Protein AF-A0A0F8Y8K0-F1 (afdb_monomer_lite)

Radius of gyration: 15.28 Å; chains: 1; bounding box: 37×44×38 Å

Organism: NCBI:txid412755

Structure (mmCIF, N/CA/C/O backbone):
data_AF-A0A0F8Y8K0-F1
#
_entry.id   AF-A0A0F8Y8K0-F1
#
loop_
_atom_site.group_PDB
_atom_site.id
_atom_site.type_symbol
_atom_site.label_atom_id
_atom_site.label_alt_id
_atom_site.label_comp_id
_atom_site.label_asym_id
_atom_site.label_entity_id
_atom_site.label_seq_id
_atom_site.pdbx_PDB_ins_code
_atom_site.Cartn_x
_atom_site.Cartn_y
_atom_site.Cartn_z
_atom_site.occupancy
_atom_site.B_iso_or_equiv
_atom_site.auth_seq_id
_atom_site.auth_comp_id
_atom_site.auth_asym_id
_atom_site.auth_atom_id
_atom_site.pdbx_PDB_model_num
ATOM 1 N N . LEU A 1 1 ? -1.330 28.528 -4.034 1.00 31.56 1 LEU A N 1
ATOM 2 C CA . LEU A 1 1 ? -2.104 27.932 -5.145 1.00 31.56 1 LEU A CA 1
ATOM 3 C C . LEU A 1 1 ? -1.206 26.925 -5.855 1.00 31.56 1 LEU A C 1
ATOM 5 O O . LEU A 1 1 ? -0.553 27.269 -6.826 1.00 31.56 1 LEU A O 1
ATOM 9 N N . LEU A 1 2 ? -1.083 25.719 -5.300 1.00 30.19 2 LEU A N 1
ATOM 10 C CA . LEU A 1 2 ? -0.456 24.593 -5.993 1.00 30.19 2 LEU A CA 1
ATOM 11 C C . LEU A 1 2 ? -1.609 23.811 -6.614 1.00 30.19 2 LEU A C 1
ATOM 13 O O . LEU A 1 2 ? -2.486 23.350 -5.883 1.00 30.19 2 LEU A O 1
ATOM 17 N N . GLY A 1 3 ? -1.658 23.785 -7.946 1.00 26.69 3 GLY A N 1
ATOM 18 C CA . GLY A 1 3 ? -2.710 23.130 -8.713 1.00 26.69 3 GLY A CA 1
ATOM 19 C C . GLY A 1 3 ? -2.801 21.658 -8.338 1.00 26.69 3 GLY A C 1
ATOM 20 O O . GLY A 1 3 ? -1.914 20.874 -8.661 1.00 26.69 3 GLY A O 1
ATOM 21 N N . TYR A 1 4 ? -3.871 21.298 -7.634 1.00 33.16 4 TYR A N 1
ATOM 22 C CA . TYR A 1 4 ? -4.305 19.914 -7.549 1.00 33.16 4 TYR A CA 1
ATOM 23 C C . TYR A 1 4 ? -4.988 19.564 -8.877 1.00 33.16 4 TYR A C 1
ATOM 25 O O . TYR A 1 4 ? -5.781 20.373 -9.364 1.00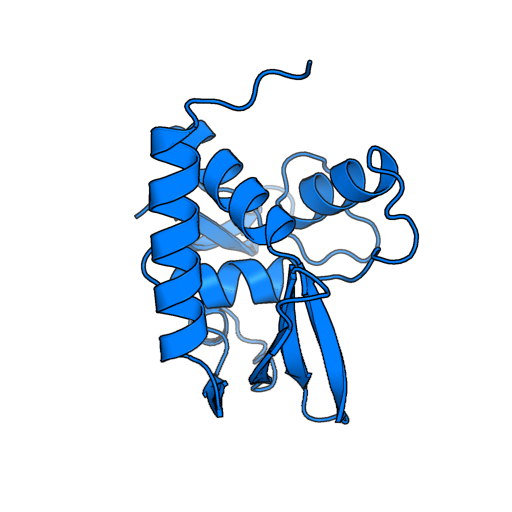 33.16 4 TYR A O 1
ATOM 33 N N . PRO A 1 5 ? -4.708 18.395 -9.473 1.00 39.47 5 PRO A N 1
ATOM 34 C CA . PRO A 1 5 ? -5.458 17.938 -10.632 1.00 39.47 5 PRO A CA 1
ATOM 35 C C . PRO A 1 5 ? -6.924 17.758 -10.220 1.00 39.47 5 PRO A C 1
ATOM 37 O O . PRO A 1 5 ? -7.188 17.180 -9.164 1.00 39.47 5 PRO A O 1
ATOM 40 N N . ASP A 1 6 ? -7.830 18.306 -11.034 1.00 42.66 6 ASP A N 1
ATOM 41 C CA . ASP A 1 6 ? -9.294 18.200 -10.991 1.00 42.66 6 ASP A CA 1
ATOM 42 C C . ASP A 1 6 ? -9.904 17.802 -9.638 1.00 42.66 6 ASP A C 1
ATOM 44 O O . ASP A 1 6 ? -9.913 16.628 -9.244 1.00 42.66 6 ASP A O 1
ATOM 48 N N . GLU A 1 7 ? -10.537 18.767 -8.964 1.00 50.19 7 GLU A N 1
ATOM 49 C CA . GLU A 1 7 ? -11.286 18.536 -7.722 1.00 50.19 7 GLU A CA 1
ATOM 50 C C . GLU A 1 7 ? -12.262 17.350 -7.839 1.00 50.19 7 GLU A C 1
ATOM 52 O O . GLU A 1 7 ? -12.434 16.598 -6.878 1.00 50.19 7 GLU A O 1
ATOM 57 N N . ASN A 1 8 ? -12.809 17.085 -9.030 1.00 55.84 8 ASN A N 1
ATOM 58 C CA . ASN A 1 8 ? -13.685 15.942 -9.294 1.00 55.84 8 ASN A CA 1
ATOM 59 C C . ASN A 1 8 ? -12.963 14.582 -9.260 1.00 55.84 8 ASN A C 1
ATOM 61 O O . ASN A 1 8 ? -13.458 13.639 -8.636 1.00 55.84 8 ASN A O 1
ATOM 65 N N . HIS A 1 9 ? -11.783 14.460 -9.876 1.00 53.03 9 HIS A N 1
ATOM 66 C CA . HIS A 1 9 ? -11.036 13.197 -9.904 1.00 53.03 9 HIS A CA 1
ATOM 67 C C . HIS A 1 9 ? -10.476 12.858 -8.516 1.00 53.03 9 HIS A C 1
ATOM 69 O O . HIS A 1 9 ? -10.614 11.730 -8.031 1.00 53.03 9 HIS A O 1
ATOM 75 N N . SER A 1 10 ? -9.944 13.874 -7.827 1.00 64.69 10 SER A N 1
ATOM 76 C CA . SER A 1 10 ? -9.503 13.775 -6.434 1.00 64.69 10 SER A CA 1
ATOM 77 C C . SER A 1 10 ? -10.656 13.367 -5.509 1.00 64.69 10 SER A C 1
ATOM 79 O O . SER A 1 10 ? -10.484 12.513 -4.637 1.00 64.69 10 SER A O 1
ATOM 81 N N . THR A 1 11 ? -11.865 13.891 -5.736 1.00 73.25 11 THR A N 1
ATOM 82 C CA . THR A 1 11 ? -13.055 13.556 -4.937 1.00 73.25 11 THR A CA 1
ATOM 83 C C . THR A 1 11 ? -13.511 12.112 -5.137 1.00 73.25 11 THR A C 1
ATOM 85 O O . THR A 1 11 ? -13.774 11.412 -4.154 1.00 73.25 11 THR A O 1
ATOM 88 N N . ILE A 1 12 ? -13.553 11.618 -6.379 1.00 78.12 12 ILE A N 1
ATOM 89 C CA . ILE A 1 12 ? -13.926 10.224 -6.670 1.00 78.12 12 ILE A CA 1
ATOM 90 C C . ILE A 1 12 ? -12.916 9.256 -6.050 1.00 78.12 12 ILE A C 1
ATOM 92 O O . ILE A 1 12 ? -13.308 8.292 -5.388 1.00 78.12 12 ILE A O 1
ATOM 96 N N . LEU A 1 13 ? -11.617 9.517 -6.218 1.00 79.88 13 LEU A N 1
ATOM 97 C CA . LEU A 1 13 ? -10.569 8.672 -5.652 1.00 79.88 13 LEU A CA 1
ATOM 98 C C . LEU A 1 13 ? -10.636 8.642 -4.121 1.00 79.88 13 LEU A C 1
ATOM 100 O O . LEU A 1 13 ? -10.620 7.564 -3.524 1.00 79.88 13 LEU A O 1
ATOM 104 N N . ARG A 1 14 ? -10.786 9.808 -3.482 1.00 80.31 14 ARG A N 1
ATOM 105 C CA . ARG A 1 14 ? -10.969 9.910 -2.026 1.00 80.31 14 ARG A CA 1
ATOM 106 C C . ARG A 1 14 ? -12.191 9.131 -1.552 1.00 80.31 14 ARG A C 1
ATOM 108 O O . ARG A 1 14 ? -12.103 8.439 -0.541 1.00 80.31 14 ARG A O 1
ATOM 115 N N . ARG A 1 15 ? -13.305 9.181 -2.292 1.00 84.38 15 ARG A N 1
ATOM 116 C CA . ARG A 1 15 ? -14.510 8.401 -1.979 1.00 84.38 15 ARG A CA 1
ATOM 117 C C . ARG A 1 15 ? -14.257 6.898 -2.089 1.00 84.38 15 ARG A C 1
ATOM 119 O O . ARG A 1 15 ? -14.649 6.161 -1.189 1.00 84.38 15 ARG A O 1
ATOM 126 N N . ARG A 1 16 ? -13.572 6.436 -3.140 1.00 88.12 16 ARG A N 1
ATOM 127 C CA . ARG A 1 16 ? -13.219 5.013 -3.302 1.00 88.12 16 ARG A CA 1
ATOM 128 C C . ARG A 1 16 ? -12.297 4.523 -2.187 1.00 88.12 16 ARG A C 1
ATOM 130 O O . ARG A 1 16 ? -12.542 3.457 -1.634 1.00 88.12 16 ARG A O 1
ATOM 137 N N . LEU A 1 17 ? -11.280 5.308 -1.827 1.00 89.38 17 LEU A N 1
ATOM 138 C CA . LEU A 1 17 ? -10.391 4.995 -0.705 1.00 89.38 17 LEU A CA 1
ATOM 139 C C . LEU A 1 17 ? -11.151 4.959 0.625 1.00 89.38 17 LEU A C 1
ATOM 141 O O . LEU A 1 17 ? -10.945 4.046 1.413 1.00 89.38 17 LEU A O 1
ATOM 145 N N . TYR A 1 18 ? -12.073 5.894 0.858 1.00 88.38 18 TYR A N 1
ATOM 146 C CA . TYR A 1 18 ? -12.906 5.890 2.060 1.00 88.38 18 TYR A CA 1
ATOM 147 C C . TYR A 1 18 ? -13.766 4.623 2.170 1.00 88.38 18 TYR A C 1
ATOM 149 O O . TYR A 1 18 ? -13.775 3.979 3.218 1.00 88.38 18 TYR A O 1
ATOM 157 N N . VAL A 1 19 ? -14.454 4.241 1.086 1.00 90.75 19 VAL A N 1
ATOM 158 C CA . VAL A 1 19 ? -15.264 3.011 1.038 1.00 90.75 19 VAL A CA 1
ATOM 159 C C . VAL A 1 19 ? -14.392 1.782 1.285 1.00 90.75 19 VAL A C 1
ATOM 161 O O . VAL A 1 19 ? -14.759 0.934 2.096 1.00 90.75 19 VAL A O 1
ATOM 164 N N . LEU A 1 20 ? -13.214 1.720 0.655 1.00 91.88 20 LEU A N 1
ATOM 165 C CA . LEU A 1 20 ? -12.239 0.663 0.904 1.00 91.88 20 LEU A CA 1
ATOM 166 C C . LEU A 1 20 ? -11.878 0.591 2.391 1.00 91.88 20 LEU A C 1
ATOM 168 O O . LEU A 1 20 ? -12.021 -0.460 3.004 1.00 91.88 20 LEU A O 1
ATOM 172 N N . PHE A 1 21 ? -11.447 1.700 2.989 1.00 91.56 21 PHE A N 1
ATOM 173 C CA . PHE A 1 21 ? -11.021 1.722 4.387 1.00 91.56 21 PHE A CA 1
ATOM 174 C C . PHE A 1 21 ? -12.127 1.273 5.337 1.00 91.56 21 PHE A C 1
ATOM 176 O O . PHE A 1 21 ? -11.852 0.496 6.245 1.00 91.56 21 PHE A O 1
ATOM 183 N N . LYS A 1 22 ? -13.373 1.696 5.094 1.00 90.38 22 LYS A N 1
ATOM 184 C CA . LYS A 1 22 ? -14.527 1.238 5.872 1.00 90.38 22 LYS A CA 1
ATOM 185 C C . LYS A 1 22 ? -14.815 -0.250 5.699 1.00 90.38 22 LYS A C 1
ATOM 187 O O . LYS A 1 22 ? -15.129 -0.906 6.681 1.00 90.38 22 LYS A O 1
ATOM 192 N N . SER A 1 23 ? -14.660 -0.795 4.494 1.00 92.88 23 SER A N 1
ATOM 193 C CA . SER A 1 23 ? -14.868 -2.230 4.253 1.00 92.88 23 SER A CA 1
ATOM 194 C C . SER A 1 23 ? -13.821 -3.131 4.918 1.00 92.88 23 SER A C 1
ATOM 196 O O . SER A 1 23 ? -14.091 -4.304 5.158 1.00 92.88 23 SER A O 1
ATOM 198 N N . LEU A 1 24 ? -12.634 -2.591 5.210 1.00 91.25 24 LEU A N 1
ATOM 199 C CA . LEU A 1 24 ? -11.529 -3.328 5.824 1.00 91.25 24 LEU A CA 1
ATOM 200 C C . LEU A 1 24 ? -11.416 -3.096 7.344 1.00 91.25 24 LEU A C 1
ATOM 202 O O . LEU A 1 24 ? -10.607 -3.735 8.015 1.00 91.25 24 LEU A O 1
ATOM 206 N N . GLU A 1 25 ? -12.183 -2.154 7.895 1.00 92.25 25 GLU A N 1
ATOM 207 C CA . GLU A 1 25 ? -12.136 -1.778 9.309 1.00 92.25 25 GLU A CA 1
ATOM 208 C C . GLU A 1 25 ? -12.530 -2.956 10.216 1.00 92.25 25 GLU A C 1
ATOM 210 O O . GLU A 1 25 ? -13.497 -3.668 9.960 1.00 92.25 25 GLU A O 1
ATOM 215 N N . GLY A 1 26 ? -11.760 -3.179 11.282 1.00 91.50 26 GLY A N 1
ATOM 216 C CA . GLY A 1 26 ? -11.965 -4.279 12.226 1.00 91.50 26 GLY A CA 1
ATOM 217 C C . GLY A 1 26 ? -11.459 -5.646 11.749 1.00 91.50 26 GLY A C 1
ATOM 218 O O . GLY A 1 26 ? -11.568 -6.619 12.496 1.00 91.50 26 GLY A O 1
ATOM 219 N N . VAL A 1 27 ? -10.874 -5.741 10.551 1.00 91.50 27 VAL A N 1
ATOM 220 C CA . VAL A 1 27 ? -10.440 -7.014 9.959 1.00 91.50 27 VAL A CA 1
ATOM 221 C C . VAL A 1 27 ? -8.919 -7.175 10.032 1.00 91.50 27 VAL A C 1
ATOM 223 O O . VAL A 1 27 ? -8.140 -6.243 9.805 1.00 91.50 27 VAL A O 1
ATOM 226 N N . THR A 1 28 ? -8.478 -8.390 10.375 1.00 92.88 28 THR A N 1
ATOM 227 C CA . THR A 1 28 ? -7.061 -8.773 10.311 1.00 92.88 28 THR A CA 1
ATOM 228 C C . THR A 1 28 ? -6.724 -9.259 8.912 1.00 92.88 28 THR A C 1
ATOM 230 O O . THR A 1 28 ? -7.362 -10.174 8.396 1.00 92.88 28 THR A O 1
ATOM 233 N N . HIS A 1 29 ? -5.681 -8.686 8.320 1.00 91.38 29 HIS A N 1
ATOM 234 C CA . HIS A 1 29 ? -5.232 -9.027 6.979 1.00 91.38 29 HIS A CA 1
ATOM 235 C C . HIS A 1 29 ? -3.833 -9.629 6.991 1.00 91.38 29 HIS A C 1
ATOM 237 O O . HIS A 1 29 ? -2.926 -9.167 7.689 1.00 91.38 29 HIS A O 1
ATOM 243 N N . ASN A 1 30 ? -3.657 -10.643 6.148 1.00 91.19 30 ASN A N 1
ATOM 244 C CA . ASN A 1 30 ? -2.346 -11.072 5.694 1.00 91.19 30 ASN A CA 1
ATOM 245 C C . ASN A 1 30 ? -1.910 -10.168 4.541 1.00 91.19 30 ASN A C 1
ATOM 247 O O . ASN A 1 30 ? -2.721 -9.832 3.679 1.00 91.19 30 ASN A O 1
ATOM 251 N N . SER A 1 31 ? -0.630 -9.804 4.499 1.00 90.06 31 SER A N 1
ATOM 252 C CA . SER A 1 31 ? -0.094 -9.058 3.360 1.00 90.06 31 SER A CA 1
ATOM 253 C C . SER A 1 31 ? -0.211 -9.888 2.075 1.00 90.06 31 SER A C 1
ATOM 255 O O . SER A 1 31 ? 0.311 -11.010 2.038 1.00 90.06 31 SER A O 1
ATOM 257 N N . PRO A 1 32 ? -0.792 -9.340 0.992 1.00 90.88 32 PRO A N 1
ATOM 258 C CA . PRO A 1 32 ? -0.800 -9.996 -0.315 1.00 90.88 32 PRO A CA 1
ATOM 259 C C . PRO A 1 32 ? 0.607 -10.322 -0.844 1.00 90.88 32 PRO A C 1
ATOM 261 O O . PRO A 1 32 ? 0.779 -11.260 -1.622 1.00 90.88 32 PRO A O 1
ATOM 264 N N . ARG A 1 33 ? 1.644 -9.602 -0.389 1.00 87.25 33 ARG A N 1
ATOM 265 C CA . ARG A 1 33 ? 3.047 -9.860 -0.763 1.00 87.25 33 ARG A CA 1
ATOM 266 C C . ARG A 1 33 ? 3.557 -11.214 -0.303 1.00 87.25 33 ARG A C 1
ATOM 268 O O . ARG A 1 33 ? 4.460 -11.745 -0.943 1.00 87.25 33 ARG A O 1
ATOM 275 N N . ASN A 1 34 ? 2.968 -11.785 0.749 1.00 87.94 34 ASN A N 1
ATOM 276 C CA . ASN A 1 34 ? 3.361 -13.094 1.272 1.00 87.94 34 ASN A CA 1
ATOM 277 C C . ASN A 1 34 ? 3.188 -14.216 0.232 1.00 87.94 34 ASN A C 1
ATOM 279 O O . ASN A 1 34 ? 3.831 -15.251 0.356 1.00 87.94 34 ASN A O 1
ATOM 283 N N . LEU A 1 35 ? 2.366 -14.008 -0.805 1.00 85.31 35 LEU A N 1
ATOM 284 C CA . LEU A 1 35 ? 2.225 -14.942 -1.928 1.00 85.31 35 LEU A CA 1
ATOM 285 C C . LEU A 1 35 ? 3.438 -14.936 -2.873 1.00 85.31 35 LEU A C 1
ATOM 287 O O . LEU A 1 35 ? 3.646 -15.887 -3.618 1.00 85.31 35 LEU A O 1
ATOM 291 N N . LEU A 1 36 ? 4.228 -13.861 -2.863 1.00 84.56 36 LEU A N 1
ATOM 292 C CA . LEU A 1 36 ? 5.357 -13.651 -3.773 1.00 84.56 36 LEU A CA 1
ATOM 293 C C . LEU A 1 36 ? 6.714 -13.717 -3.073 1.00 84.56 36 LEU A C 1
ATOM 295 O O . LEU A 1 36 ? 7.748 -13.817 -3.734 1.00 84.56 36 LEU A O 1
ATOM 299 N N . THR A 1 37 ? 6.736 -13.635 -1.743 1.00 78.25 37 THR A N 1
ATOM 300 C CA . THR A 1 37 ? 7.962 -13.628 -0.948 1.00 78.25 37 THR A CA 1
ATOM 301 C C . THR A 1 37 ? 8.038 -14.849 -0.050 1.00 78.25 37 THR A C 1
ATOM 303 O O . THR A 1 37 ? 7.081 -15.201 0.627 1.00 78.25 37 THR A O 1
ATOM 306 N N . ARG A 1 38 ? 9.228 -15.455 0.046 1.00 75.94 38 ARG A N 1
ATOM 307 C CA . ARG A 1 38 ? 9.488 -16.522 1.032 1.00 75.94 38 ARG A CA 1
ATOM 308 C C . ARG A 1 38 ? 9.388 -16.023 2.476 1.00 75.94 38 ARG A C 1
ATOM 310 O O . ARG A 1 38 ? 9.115 -16.798 3.382 1.00 75.94 38 ARG A O 1
ATOM 317 N N . ILE A 1 39 ? 9.633 -14.731 2.689 1.00 76.38 39 ILE A N 1
ATOM 318 C CA . ILE A 1 39 ? 9.479 -14.082 3.990 1.00 76.38 39 ILE A CA 1
ATOM 319 C C . ILE A 1 39 ? 8.006 -13.730 4.161 1.00 76.38 39 ILE A C 1
ATOM 321 O O . ILE A 1 39 ? 7.477 -12.923 3.397 1.00 76.38 39 ILE A O 1
ATOM 325 N N . GLN A 1 40 ? 7.366 -14.308 5.173 1.00 80.25 40 GLN A N 1
ATOM 326 C CA . GLN A 1 40 ? 6.006 -13.946 5.541 1.00 80.25 40 GLN A CA 1
ATOM 327 C C . GLN A 1 40 ? 6.027 -12.736 6.469 1.00 80.25 40 GLN A C 1
ATOM 329 O O . GLN A 1 40 ? 6.570 -12.769 7.575 1.00 80.25 40 GLN A O 1
ATOM 334 N N . SER A 1 41 ? 5.424 -11.645 6.013 1.00 81.31 41 SER A N 1
ATOM 335 C CA . SER A 1 41 ? 5.092 -10.534 6.892 1.00 81.31 41 SER A CA 1
ATOM 336 C C . SER A 1 41 ? 3.988 -10.952 7.863 1.00 81.31 41 SER A C 1
ATOM 338 O O . SER A 1 41 ? 3.089 -11.727 7.520 1.00 81.31 41 SER A O 1
ATOM 340 N N . ARG A 1 42 ? 4.076 -10.441 9.093 1.00 84.56 42 ARG A N 1
ATOM 341 C CA . ARG A 1 42 ? 3.076 -10.709 10.127 1.00 84.56 42 ARG A CA 1
ATOM 342 C C . ARG A 1 42 ? 1.727 -10.083 9.742 1.00 84.56 42 ARG A C 1
ATOM 344 O O . ARG A 1 42 ? 1.731 -8.996 9.157 1.00 84.56 42 ARG A O 1
ATOM 351 N N . PRO A 1 43 ? 0.601 -10.708 10.127 1.00 89.50 43 PRO A N 1
ATOM 352 C CA . PRO A 1 43 ? -0.715 -10.113 9.942 1.00 89.50 43 PRO A CA 1
ATOM 353 C C . PRO A 1 43 ? -0.829 -8.757 10.651 1.00 89.50 43 PRO A C 1
ATOM 355 O O . PRO A 1 43 ? -0.163 -8.507 11.664 1.00 89.50 43 PRO A O 1
ATOM 358 N N . TYR A 1 44 ? -1.696 -7.893 10.131 1.00 90.56 44 TYR A N 1
ATOM 359 C CA . TYR A 1 44 ? -2.005 -6.591 10.718 1.00 90.56 44 TYR A CA 1
ATOM 360 C C . TYR A 1 44 ? -3.519 -6.372 10.775 1.00 90.56 44 TYR A C 1
ATOM 362 O O . TYR A 1 44 ? -4.252 -6.775 9.875 1.00 90.56 44 TYR A O 1
ATOM 370 N N . LEU A 1 45 ? -3.981 -5.729 11.845 1.00 92.38 45 LEU A N 1
ATOM 371 C CA . LEU A 1 45 ? -5.371 -5.314 12.017 1.00 92.38 45 LEU A CA 1
ATOM 372 C C . LEU A 1 45 ? -5.534 -3.894 11.481 1.00 92.38 45 LEU A C 1
ATOM 374 O O . LEU A 1 45 ? -4.760 -3.010 11.854 1.00 92.38 45 LEU A O 1
ATOM 378 N N . ILE A 1 46 ? -6.549 -3.660 10.655 1.00 92.38 46 ILE A N 1
ATOM 379 C CA . ILE A 1 46 ? -7.006 -2.301 10.356 1.00 92.38 46 ILE A CA 1
ATOM 380 C C . ILE A 1 46 ? -7.957 -1.902 11.482 1.00 92.38 46 ILE A C 1
ATOM 382 O O . ILE A 1 46 ? -9.100 -2.342 11.527 1.00 92.38 46 ILE A O 1
ATOM 386 N N . SER A 1 47 ? -7.453 -1.132 12.446 1.00 91.62 47 SER A N 1
ATOM 387 C CA . SER A 1 47 ? -8.162 -0.862 13.698 1.00 91.62 47 SER A CA 1
ATOM 388 C C . SER A 1 47 ? -9.350 0.062 13.481 1.00 91.62 47 SER A C 1
ATOM 390 O O . SER A 1 47 ? -10.469 -0.28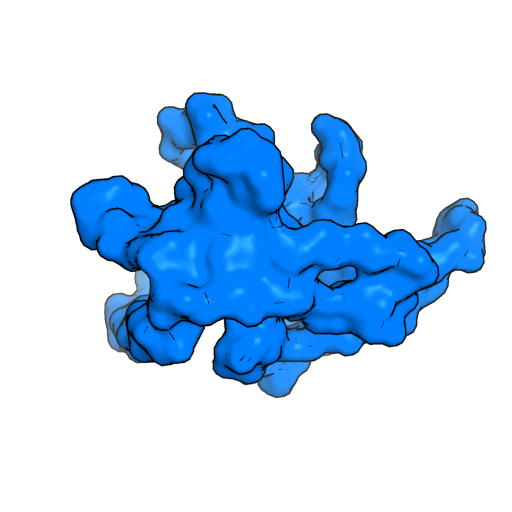7 13.837 1.00 91.62 47 SER A O 1
ATOM 392 N N . HIS A 1 48 ? -9.086 1.256 12.954 1.00 91.81 48 HIS A N 1
ATOM 393 C CA . HIS A 1 48 ? -10.118 2.243 12.677 1.00 91.81 48 HIS A CA 1
ATOM 394 C C . HIS A 1 48 ? -9.628 3.312 11.709 1.00 91.81 48 HIS A C 1
ATOM 396 O O . HIS A 1 48 ? -8.427 3.446 11.435 1.00 91.81 48 HIS A O 1
ATOM 402 N N . LEU A 1 49 ? -10.579 4.107 11.234 1.00 88.81 49 LEU A N 1
ATOM 403 C CA . LEU A 1 49 ? -10.294 5.342 10.530 1.00 88.81 49 LEU A CA 1
ATOM 404 C C . LEU A 1 49 ? -10.291 6.553 11.476 1.00 88.81 49 LEU A C 1
ATOM 406 O O . LEU A 1 49 ? -11.340 6.933 11.994 1.00 88.81 49 LEU A O 1
ATOM 410 N N . ASP A 1 50 ? -9.140 7.210 11.631 1.00 86.38 50 ASP A N 1
ATOM 411 C CA . ASP A 1 50 ? -9.027 8.474 12.361 1.00 86.38 50 ASP A CA 1
ATOM 412 C C . ASP A 1 50 ? -9.281 9.650 11.407 1.00 86.38 50 ASP A C 1
ATOM 414 O O . ASP A 1 50 ? -8.426 10.058 10.609 1.00 86.38 50 ASP A O 1
ATOM 418 N N . THR A 1 51 ? -10.491 10.203 11.479 1.00 83.25 51 THR A N 1
ATOM 419 C CA . THR A 1 51 ? -10.921 11.331 10.645 1.00 83.25 51 THR A CA 1
ATOM 420 C C . THR A 1 51 ? -10.204 12.633 10.997 1.00 83.25 51 THR A C 1
ATOM 422 O O . THR A 1 51 ? -9.975 13.452 10.105 1.00 83.25 51 THR A O 1
ATOM 425 N N . LYS A 1 52 ? -9.793 12.816 12.260 1.00 80.31 52 LYS A N 1
ATOM 426 C CA . LYS A 1 52 ? -9.083 14.014 12.726 1.00 80.31 52 LYS A CA 1
ATOM 427 C C . LYS A 1 52 ? -7.641 14.008 12.230 1.00 80.31 52 LYS A C 1
ATOM 429 O O . LYS A 1 52 ? -7.180 15.005 11.678 1.00 80.31 52 LYS A O 1
ATOM 434 N N . ALA A 1 53 ? -6.953 12.875 12.359 1.00 79.06 53 ALA A N 1
ATOM 435 C CA . ALA A 1 53 ? -5.598 12.688 11.841 1.00 79.06 53 ALA A CA 1
ATOM 436 C C . ALA A 1 53 ? -5.553 12.450 10.318 1.00 79.06 53 ALA A C 1
ATOM 438 O O . ALA A 1 53 ? -4.466 12.412 9.729 1.00 79.06 53 ALA A O 1
ATOM 439 N N . LYS A 1 54 ? -6.721 12.283 9.674 1.00 85.12 54 LYS A N 1
ATOM 440 C CA . LYS A 1 54 ? -6.868 11.912 8.256 1.00 85.12 54 LYS A CA 1
ATOM 441 C C . LYS A 1 54 ? -6.009 10.690 7.920 1.00 85.12 54 LYS A C 1
ATOM 443 O O . LYS A 1 54 ? -5.211 10.709 6.976 1.00 85.12 54 LYS A O 1
ATOM 448 N N . ALA A 1 55 ? -6.120 9.656 8.746 1.00 87.69 55 ALA A N 1
ATOM 449 C CA . ALA A 1 55 ? -5.257 8.488 8.694 1.00 87.69 55 ALA A CA 1
ATOM 450 C C . ALA A 1 55 ? -6.028 7.199 8.948 1.00 87.69 55 ALA A C 1
ATOM 452 O O . ALA A 1 55 ? -6.929 7.140 9.781 1.00 87.69 55 ALA A O 1
ATOM 453 N N . LEU A 1 56 ? -5.611 6.143 8.259 1.00 90.38 56 LEU A N 1
ATOM 454 C CA . LEU A 1 56 ? -5.989 4.787 8.611 1.00 90.38 56 LEU A CA 1
ATOM 455 C C . LEU A 1 56 ? -5.040 4.278 9.696 1.00 90.38 56 LEU A C 1
ATOM 457 O O . LEU A 1 56 ? -3.819 4.321 9.522 1.00 90.38 56 LEU A O 1
ATOM 461 N N . VAL A 1 57 ? -5.588 3.794 10.806 1.00 91.06 57 VAL A N 1
ATOM 462 C CA . VAL A 1 57 ? -4.792 3.279 11.919 1.00 91.06 57 VAL A CA 1
ATOM 463 C C . VAL A 1 57 ? -4.696 1.768 11.802 1.00 91.06 57 VAL A C 1
ATOM 465 O O . VAL A 1 57 ? -5.706 1.068 11.865 1.00 91.06 57 VAL A O 1
ATOM 468 N N . ILE A 1 58 ? -3.473 1.257 11.672 1.00 91.69 58 ILE A N 1
ATOM 469 C CA . ILE A 1 58 ? -3.209 -0.184 11.704 1.00 91.69 58 ILE A CA 1
ATOM 470 C C . ILE A 1 58 ? -2.527 -0.581 13.010 1.00 91.69 58 ILE A C 1
ATOM 472 O O . ILE A 1 58 ? -1.750 0.187 13.585 1.00 91.69 58 ILE A O 1
ATOM 476 N N . ARG A 1 59 ? -2.781 -1.807 13.463 1.00 89.44 59 ARG A N 1
ATOM 477 C CA . ARG A 1 59 ? -2.135 -2.408 14.629 1.00 89.44 59 ARG A CA 1
ATOM 478 C C . ARG A 1 59 ? -1.413 -3.680 14.219 1.00 89.44 59 ARG A C 1
ATOM 480 O O . ARG A 1 59 ? -2.015 -4.626 13.715 1.00 89.44 59 ARG A O 1
ATOM 487 N N . GLN A 1 60 ? -0.109 -3.702 14.462 1.00 82.19 60 GLN A N 1
ATOM 488 C CA . GLN A 1 60 ? 0.696 -4.913 14.332 1.00 82.19 60 GLN A CA 1
ATOM 489 C C . GLN A 1 60 ? 0.680 -5.703 15.647 1.00 82.19 60 GLN A C 1
ATOM 491 O O . GLN A 1 60 ? 0.367 -5.155 16.706 1.00 82.19 60 GLN A O 1
ATOM 496 N N . TYR A 1 61 ? 1.080 -6.976 15.595 1.00 67.31 61 TYR A N 1
ATOM 497 C CA . TYR A 1 61 ? 1.105 -7.898 16.744 1.00 67.31 61 TYR A CA 1
ATOM 498 C C . TYR A 1 61 ? 1.792 -7.325 18.006 1.00 67.31 61 TYR A C 1
ATOM 500 O O . TYR A 1 61 ? 1.390 -7.621 19.126 1.00 67.31 61 TYR A O 1
ATOM 508 N N . ASN A 1 62 ? 2.757 -6.412 17.844 1.00 61.19 62 ASN A N 1
ATOM 509 C CA . ASN A 1 62 ? 3.466 -5.751 18.949 1.00 61.19 62 ASN A CA 1
ATOM 510 C C . ASN A 1 62 ? 2.702 -4.546 19.553 1.00 61.19 62 ASN A C 1
ATOM 512 O O . ASN A 1 62 ? 3.306 -3.671 20.161 1.00 61.19 62 ASN A O 1
ATOM 516 N N . LYS A 1 63 ? 1.376 -4.475 19.377 1.00 62.78 63 LYS A N 1
ATOM 517 C CA . LYS A 1 63 ? 0.438 -3.473 19.922 1.00 62.78 63 LYS A CA 1
ATOM 518 C C . LYS A 1 63 ? 0.644 -2.004 19.515 1.00 62.78 63 LYS A C 1
ATOM 520 O O . LYS A 1 63 ? -0.261 -1.221 19.790 1.00 62.78 63 LYS A O 1
ATOM 525 N N . HIS A 1 64 ? 1.731 -1.626 18.844 1.00 75.69 64 HIS A N 1
ATOM 526 C CA . HIS A 1 64 ? 1.925 -0.257 18.356 1.00 75.69 64 HIS A CA 1
ATOM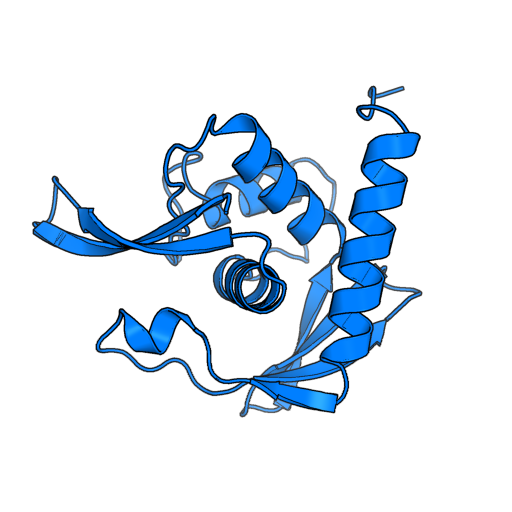 527 C C . HIS A 1 64 ? 0.960 0.091 17.215 1.00 75.69 64 HIS A C 1
ATOM 529 O O . HIS A 1 64 ? 0.773 -0.686 16.273 1.00 75.69 64 HIS A O 1
ATOM 535 N N . HIS A 1 65 ? 0.364 1.279 17.309 1.00 84.12 65 HIS A N 1
ATOM 536 C CA . HIS A 1 65 ? -0.439 1.866 16.244 1.00 84.12 65 HIS A CA 1
ATOM 537 C C . HIS A 1 65 ? 0.471 2.533 15.215 1.00 84.12 65 HIS A C 1
ATOM 539 O O . HIS A 1 65 ? 1.337 3.331 15.567 1.00 84.12 65 HIS A O 1
ATOM 545 N N . THR A 1 66 ? 0.255 2.214 13.942 1.00 86.69 66 THR A N 1
ATOM 546 C CA . THR A 1 66 ? 0.879 2.912 12.817 1.00 86.69 66 THR A CA 1
ATOM 547 C C . THR A 1 66 ? -0.188 3.710 12.087 1.00 86.69 66 THR A C 1
ATOM 549 O O . THR A 1 66 ? -1.223 3.165 11.704 1.00 86.69 66 THR A O 1
ATOM 552 N N . TYR A 1 67 ? 0.078 4.999 11.890 1.00 87.81 67 TYR A N 1
ATOM 553 C CA . TYR A 1 67 ? -0.821 5.911 11.192 1.00 87.81 67 TYR A CA 1
ATOM 554 C C . TYR A 1 67 ? -0.441 5.980 9.714 1.00 87.81 67 TYR A C 1
ATOM 556 O O . TYR A 1 67 ? 0.638 6.446 9.340 1.00 87.81 67 TYR A O 1
ATOM 564 N N . LEU A 1 68 ? -1.346 5.516 8.861 1.00 90.44 68 LEU A N 1
ATOM 565 C CA . LEU A 1 68 ? -1.228 5.580 7.413 1.00 90.44 68 LEU A CA 1
ATOM 566 C C . LEU A 1 68 ? -2.055 6.766 6.914 1.00 90.44 68 LEU A C 1
ATOM 568 O O . LEU A 1 68 ? -3.257 6.656 6.677 1.00 90.44 68 LEU A O 1
ATOM 572 N N . HIS A 1 69 ? -1.424 7.931 6.802 1.00 88.44 69 HIS A N 1
ATOM 573 C CA . HIS A 1 69 ? -2.118 9.147 6.378 1.00 88.44 69 HIS A CA 1
ATOM 574 C C . HIS A 1 69 ? -2.634 9.049 4.940 1.00 88.44 69 HIS A C 1
ATOM 576 O O . HIS A 1 69 ? -1.958 8.525 4.057 1.00 88.44 69 HIS A O 1
ATOM 582 N N . TYR A 1 70 ? -3.808 9.629 4.699 1.00 87.69 70 TYR A N 1
ATOM 583 C CA . TYR A 1 70 ? -4.514 9.595 3.415 1.00 87.69 70 TYR A CA 1
ATOM 584 C C . TYR A 1 70 ? -3.682 10.084 2.238 1.00 87.69 70 TYR A C 1
ATOM 586 O O . TYR A 1 70 ? -3.738 9.500 1.158 1.00 87.69 70 TYR A O 1
ATOM 594 N N . TRP A 1 71 ? -2.885 11.130 2.451 1.00 86.81 71 TRP A N 1
ATOM 595 C CA . TRP A 1 71 ? -2.030 11.682 1.407 1.00 86.81 71 TRP A CA 1
ATOM 596 C C . TRP A 1 71 ? -1.050 10.633 0.860 1.00 86.81 71 TRP A C 1
ATOM 598 O O . TRP A 1 71 ? -0.761 10.660 -0.328 1.00 86.81 71 TRP A O 1
ATOM 608 N N . ARG A 1 72 ? -0.611 9.652 1.670 1.00 89.94 72 ARG A N 1
ATOM 609 C CA . ARG A 1 72 ? 0.273 8.566 1.211 1.00 89.94 72 ARG A CA 1
ATOM 610 C C . ARG A 1 72 ? -0.412 7.689 0.175 1.00 89.94 72 ARG A C 1
ATOM 612 O O . ARG A 1 72 ? 0.208 7.308 -0.807 1.00 89.94 72 ARG A O 1
ATOM 619 N N . PHE A 1 73 ? -1.686 7.368 0.394 1.00 93.00 73 PHE A N 1
ATOM 620 C CA . PHE A 1 73 ? -2.467 6.573 -0.550 1.00 93.00 73 PHE A CA 1
ATOM 621 C C . PHE A 1 73 ? -2.684 7.329 -1.854 1.00 93.00 73 PHE A C 1
ATOM 623 O O . PHE A 1 73 ? -2.464 6.760 -2.917 1.00 93.00 73 PHE A O 1
ATOM 630 N N . LEU A 1 74 ? -3.069 8.606 -1.765 1.00 90.62 74 LEU A N 1
ATOM 631 C CA . LEU A 1 74 ? -3.247 9.463 -2.939 1.00 90.62 74 LEU A CA 1
ATOM 632 C C . LEU A 1 74 ? -1.948 9.561 -3.741 1.00 90.62 74 LEU A C 1
ATOM 634 O O . LEU A 1 74 ? -1.952 9.260 -4.926 1.00 90.62 74 LEU A O 1
ATOM 638 N N . HIS A 1 75 ? -0.830 9.834 -3.067 1.00 90.50 75 HIS A N 1
ATOM 639 C CA . HIS A 1 75 ? 0.490 9.910 -3.688 1.00 90.50 75 HIS A CA 1
ATOM 640 C C . HIS A 1 75 ? 0.858 8.626 -4.439 1.00 90.50 75 HIS A C 1
ATOM 642 O O . HIS A 1 75 ? 1.284 8.677 -5.588 1.00 90.50 75 HIS A O 1
ATOM 648 N N . VAL A 1 76 ? 0.642 7.452 -3.833 1.00 92.75 76 VAL A N 1
ATOM 649 C CA . VAL A 1 76 ? 0.917 6.168 -4.502 1.00 92.75 76 VAL A CA 1
ATOM 650 C C . VAL A 1 76 ? -0.022 5.921 -5.681 1.00 92.75 76 VAL A C 1
ATOM 652 O O . VAL A 1 76 ? 0.419 5.406 -6.707 1.00 92.75 76 VAL A O 1
ATOM 655 N N . VAL A 1 77 ? -1.300 6.288 -5.575 1.00 93.00 77 VAL A N 1
ATOM 656 C CA . VAL A 1 77 ? -2.238 6.176 -6.700 1.00 93.00 77 VAL A CA 1
ATOM 657 C C . VAL A 1 77 ? -1.839 7.109 -7.844 1.00 93.00 77 VAL A C 1
ATOM 659 O O . VAL A 1 77 ? -1.870 6.686 -8.999 1.00 93.00 77 VAL A O 1
ATOM 662 N N . ASP A 1 78 ? -1.392 8.326 -7.545 1.00 90.81 78 ASP A N 1
ATOM 663 C CA . ASP A 1 78 ? -0.901 9.270 -8.549 1.00 90.81 78 ASP A CA 1
ATOM 664 C C . ASP A 1 78 ? 0.361 8.733 -9.235 1.00 90.81 78 ASP A C 1
ATOM 666 O O . ASP A 1 78 ? 0.435 8.722 -10.463 1.00 90.81 78 ASP A O 1
ATOM 670 N N . MET A 1 79 ? 1.311 8.173 -8.475 1.00 91.38 79 MET A N 1
ATOM 671 C CA . MET A 1 79 ? 2.472 7.475 -9.044 1.00 91.38 79 MET A CA 1
ATOM 672 C C . MET A 1 79 ? 2.046 6.339 -9.987 1.00 91.38 79 MET A C 1
ATOM 674 O O . MET A 1 79 ? 2.565 6.223 -11.096 1.00 91.38 79 MET A O 1
ATOM 678 N N . LEU A 1 80 ? 1.080 5.510 -9.574 1.00 92.12 80 LEU A N 1
ATOM 679 C CA . LEU A 1 80 ? 0.551 4.414 -10.392 1.00 92.12 80 LEU A CA 1
ATOM 680 C C . LEU A 1 80 ? -0.123 4.916 -11.671 1.00 92.12 80 LEU A C 1
ATOM 682 O O . LEU A 1 80 ? 0.080 4.325 -12.731 1.00 92.12 80 LEU A O 1
ATOM 686 N N . ASN A 1 81 ? -0.892 5.999 -11.596 1.00 90.94 81 ASN A N 1
ATOM 687 C CA . ASN A 1 81 ? -1.528 6.612 -12.759 1.00 90.94 81 ASN A CA 1
ATOM 688 C C . ASN A 1 81 ? -0.494 7.183 -13.736 1.00 90.94 81 ASN A C 1
ATOM 690 O O . ASN A 1 81 ? -0.614 6.957 -14.937 1.00 90.94 81 ASN A O 1
ATOM 694 N N . ASN A 1 82 ? 0.552 7.829 -13.219 1.00 90.81 82 ASN A N 1
ATOM 695 C CA . ASN A 1 82 ? 1.609 8.452 -14.018 1.00 90.81 82 ASN A CA 1
ATOM 696 C C . ASN A 1 82 ? 2.633 7.448 -14.571 1.00 90.81 82 ASN A C 1
ATOM 698 O O . ASN A 1 82 ? 3.429 7.788 -15.441 1.00 90.81 82 ASN A O 1
ATOM 702 N N . SER A 1 83 ? 2.620 6.199 -14.097 1.00 89.62 83 SER A N 1
ATOM 703 C CA . SER A 1 83 ? 3.539 5.155 -14.569 1.00 89.62 83 SER A CA 1
ATOM 704 C C . SER A 1 83 ? 3.246 4.644 -15.984 1.00 89.62 83 SER A C 1
ATOM 706 O O . SER A 1 83 ? 4.045 3.876 -16.519 1.00 89.62 83 SER A O 1
ATOM 708 N N . ASN A 1 84 ? 2.109 5.012 -16.590 1.00 85.88 84 ASN A N 1
ATOM 709 C CA . ASN A 1 84 ? 1.638 4.475 -17.875 1.00 85.88 84 ASN A CA 1
ATOM 710 C C . ASN A 1 84 ? 1.622 2.934 -17.919 1.00 85.88 84 ASN A C 1
ATOM 712 O O . ASN A 1 84 ? 1.924 2.316 -18.936 1.00 85.88 84 ASN A O 1
ATOM 716 N N . GLY A 1 85 ? 1.296 2.300 -16.788 1.00 85.94 85 GLY A N 1
ATOM 717 C CA . GLY A 1 85 ? 1.260 0.842 -16.661 1.00 85.94 85 GLY A CA 1
ATOM 718 C C . GLY A 1 85 ? 2.624 0.195 -16.412 1.00 85.94 85 GLY A C 1
ATOM 719 O O . GLY A 1 85 ? 2.687 -1.026 -16.262 1.00 85.94 85 GLY A O 1
ATOM 720 N N . ASN A 1 86 ? 3.707 0.966 -16.307 1.00 90.44 86 ASN A N 1
ATOM 721 C CA . ASN A 1 86 ? 4.997 0.423 -15.901 1.00 90.44 86 ASN A CA 1
ATOM 722 C C . ASN A 1 86 ? 4.967 0.008 -14.418 1.00 90.44 86 ASN A C 1
ATOM 724 O O . ASN A 1 86 ? 4.414 0.726 -13.582 1.00 90.44 86 ASN A O 1
ATOM 728 N N . PRO A 1 87 ? 5.549 -1.148 -14.055 1.00 91.69 87 PRO A N 1
ATOM 729 C CA . PRO A 1 87 ? 5.694 -1.529 -12.658 1.00 91.69 87 PRO A CA 1
ATOM 730 C C . PRO A 1 87 ? 6.508 -0.494 -11.874 1.00 91.69 87 PRO A C 1
ATOM 732 O O . PRO A 1 87 ? 7.528 -0.005 -12.354 1.00 91.69 87 PRO A O 1
ATOM 735 N N . ILE A 1 88 ? 6.108 -0.236 -10.630 1.00 90.88 88 ILE A N 1
ATOM 736 C CA . ILE A 1 88 ? 6.816 0.633 -9.688 1.00 90.88 88 ILE A CA 1
ATOM 737 C C . ILE A 1 88 ? 7.343 -0.206 -8.530 1.00 90.88 88 ILE A C 1
ATOM 739 O O . ILE A 1 88 ? 6.644 -1.051 -7.959 1.00 90.88 88 ILE A O 1
ATOM 743 N N . ARG A 1 89 ? 8.597 0.034 -8.163 1.00 88.50 89 ARG A N 1
ATOM 744 C CA . ARG A 1 89 ? 9.258 -0.648 -7.056 1.00 88.50 89 ARG A CA 1
ATOM 745 C C . ARG A 1 89 ? 8.749 -0.107 -5.718 1.00 88.50 89 ARG A C 1
ATOM 747 O O . ARG A 1 89 ? 8.659 1.100 -5.532 1.00 88.50 89 ARG A O 1
ATOM 754 N N . ILE A 1 90 ? 8.475 -0.982 -4.748 1.00 85.62 90 ILE A N 1
ATOM 755 C CA . ILE A 1 90 ? 8.075 -0.534 -3.398 1.00 85.62 90 ILE A CA 1
ATOM 756 C C . ILE A 1 90 ? 9.290 -0.079 -2.585 1.00 85.62 90 ILE A C 1
ATOM 758 O O . ILE A 1 90 ? 9.261 1.000 -2.010 1.00 85.62 90 ILE A O 1
ATOM 762 N N . GLU A 1 91 ? 10.349 -0.899 -2.604 1.00 73.50 91 GLU A N 1
ATOM 763 C CA . GLU A 1 91 ? 11.550 -0.827 -1.753 1.00 73.50 91 GLU A CA 1
ATOM 764 C C . GLU A 1 91 ? 11.246 -0.835 -0.232 1.00 73.50 91 GLU A C 1
ATOM 766 O O . GLU A 1 91 ? 10.267 -0.283 0.249 1.00 73.50 91 GLU A O 1
ATOM 771 N N . SER A 1 92 ? 12.062 -1.535 0.563 1.00 57.41 92 SER A N 1
ATOM 772 C CA . SER A 1 92 ? 11.912 -1.590 2.035 1.00 57.41 92 SER A CA 1
ATOM 773 C C . SER A 1 92 ? 13.216 -1.265 2.770 1.00 57.41 92 SER A C 1
ATOM 775 O O . SER A 1 92 ? 13.406 -1.660 3.925 1.00 57.41 92 SER A O 1
ATOM 777 N N . SER A 1 93 ? 14.146 -0.609 2.073 1.00 57.22 93 SER A N 1
ATOM 778 C CA . SER A 1 93 ? 15.467 -0.248 2.585 1.00 57.22 93 SER A CA 1
ATOM 779 C C . SER A 1 93 ? 15.360 0.723 3.765 1.00 57.22 93 SER A C 1
ATOM 781 O O . SER A 1 93 ? 14.501 1.600 3.776 1.00 57.22 93 SER A O 1
ATOM 783 N N . ASN A 1 94 ? 16.263 0.594 4.746 1.00 43.38 94 ASN A N 1
ATOM 784 C CA . ASN A 1 94 ? 16.410 1.564 5.841 1.00 43.38 94 ASN A CA 1
ATOM 785 C C . ASN A 1 94 ? 16.810 2.960 5.363 1.00 43.38 94 ASN A C 1
ATOM 787 O O . ASN A 1 94 ? 16.505 3.941 6.032 1.00 43.38 94 ASN A O 1
ATOM 791 N N . PHE A 1 95 ? 17.446 3.016 4.200 1.00 50.03 95 PHE A N 1
ATOM 792 C CA . PHE A 1 95 ? 17.879 4.226 3.531 1.00 50.03 95 PHE A CA 1
ATOM 793 C C . PHE A 1 95 ? 17.519 4.039 2.056 1.00 50.03 95 PHE A C 1
ATOM 795 O O . PHE A 1 95 ? 18.312 3.437 1.322 1.00 50.03 95 PHE A O 1
ATOM 802 N N . PRO A 1 96 ? 16.295 4.386 1.619 1.00 54.19 96 PRO A N 1
ATOM 803 C CA . PRO A 1 96 ? 15.968 4.319 0.203 1.00 54.19 96 PRO A CA 1
ATOM 804 C C . PRO A 1 96 ? 16.906 5.281 -0.521 1.00 54.19 96 PRO A C 1
ATOM 806 O O . PRO A 1 96 ? 16.903 6.483 -0.278 1.00 54.19 96 PRO A O 1
ATOM 809 N N . LYS A 1 97 ? 17.791 4.716 -1.341 1.00 52.03 97 LYS A N 1
ATOM 810 C CA . LYS A 1 97 ? 18.799 5.472 -2.094 1.00 52.03 97 LYS A CA 1
ATOM 811 C C . LYS A 1 97 ? 18.239 6.001 -3.413 1.00 52.03 97 LYS A C 1
ATOM 813 O O . LYS A 1 97 ? 18.933 6.727 -4.115 1.00 52.03 97 LYS A O 1
ATOM 818 N N . HIS A 1 98 ? 17.021 5.594 -3.762 1.00 56.16 98 HIS A N 1
ATOM 819 C CA . HIS A 1 98 ? 16.442 5.819 -5.071 1.00 56.16 98 HIS A CA 1
ATOM 820 C C . HIS A 1 98 ? 15.043 6.431 -4.935 1.00 56.16 98 HIS A C 1
ATOM 822 O O . HIS A 1 98 ? 14.140 5.843 -4.333 1.00 56.16 98 HIS A O 1
ATOM 828 N N . GLU A 1 99 ? 14.877 7.627 -5.504 1.00 59.91 99 GLU A N 1
ATOM 829 C CA . GLU A 1 99 ? 13.587 8.329 -5.608 1.00 59.91 99 GLU A CA 1
ATOM 830 C C . GLU A 1 99 ? 12.588 7.595 -6.523 1.00 59.91 99 GLU A C 1
ATOM 832 O O . GLU A 1 99 ? 11.401 7.906 -6.514 1.00 59.91 99 GLU A O 1
ATOM 837 N N . ASP A 1 100 ? 13.057 6.597 -7.279 1.00 70.62 100 ASP A N 1
ATOM 838 C CA . ASP A 1 100 ? 12.271 5.771 -8.204 1.00 70.62 100 ASP 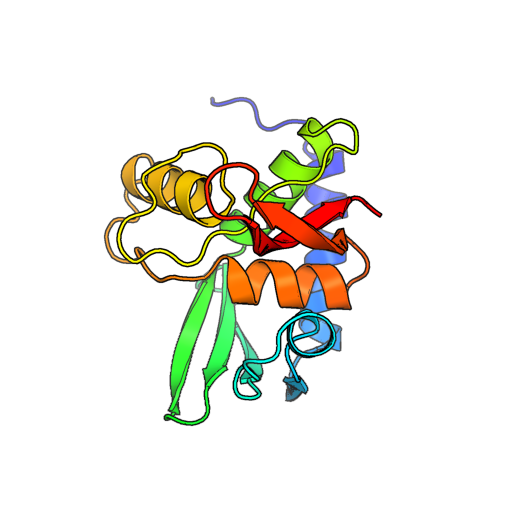A CA 1
ATOM 839 C C . ASP A 1 100 ? 11.398 4.702 -7.512 1.00 70.62 100 ASP A C 1
ATOM 841 O O . ASP A 1 100 ? 10.660 3.966 -8.173 1.00 70.62 100 ASP A O 1
ATOM 845 N N . SER A 1 101 ? 11.468 4.610 -6.182 1.00 86.00 101 SER A N 1
ATOM 846 C CA . SER A 1 101 ? 10.665 3.693 -5.376 1.00 86.00 101 SER A CA 1
ATOM 847 C C . SER A 1 101 ? 9.533 4.408 -4.645 1.00 86.00 101 SER A C 1
ATOM 849 O O . SER A 1 101 ? 9.605 5.600 -4.346 1.00 86.00 101 SER A O 1
ATOM 851 N N . ILE A 1 102 ? 8.487 3.664 -4.289 1.00 89.81 102 ILE A N 1
ATOM 852 C CA . ILE A 1 102 ? 7.362 4.200 -3.517 1.00 89.81 102 ILE A CA 1
ATOM 853 C C . ILE A 1 102 ? 7.822 4.676 -2.139 1.00 89.81 102 ILE A C 1
ATOM 855 O O . ILE A 1 102 ? 7.471 5.780 -1.732 1.00 89.81 102 ILE A O 1
ATOM 859 N N . GLU A 1 103 ? 8.615 3.880 -1.416 1.00 88.19 103 GLU A N 1
ATOM 860 C CA . GLU A 1 103 ? 9.129 4.292 -0.105 1.00 88.19 103 GLU A CA 1
ATOM 861 C C . GLU A 1 103 ? 10.041 5.524 -0.227 1.00 88.19 103 GLU A C 1
ATOM 863 O O . GLU A 1 103 ? 9.892 6.465 0.551 1.00 88.19 103 GLU A O 1
ATOM 868 N N . GLY A 1 104 ? 10.917 5.574 -1.238 1.00 84.50 104 GLY A N 1
ATOM 869 C CA . GLY A 1 104 ? 11.765 6.739 -1.511 1.00 84.50 104 GLY A CA 1
ATOM 870 C C . GLY A 1 104 ? 10.955 8.003 -1.803 1.00 84.50 104 GLY A C 1
ATOM 871 O O . GLY A 1 104 ? 11.188 9.045 -1.189 1.00 84.50 104 GLY A O 1
ATOM 872 N N . SER A 1 105 ? 9.948 7.897 -2.671 1.00 87.62 105 SER A N 1
ATOM 873 C CA . SER A 1 105 ? 9.070 9.010 -3.037 1.00 87.62 105 SER A CA 1
ATOM 874 C C . SER A 1 105 ? 8.241 9.514 -1.848 1.00 87.62 105 SER A C 1
ATOM 876 O O . SER A 1 105 ? 8.176 10.718 -1.599 1.00 87.62 105 SER A O 1
ATOM 878 N N . LEU A 1 106 ? 7.682 8.605 -1.037 1.00 86.88 106 LEU A N 1
ATOM 879 C CA . LEU A 1 106 ? 6.969 8.966 0.192 1.00 86.88 106 LEU A CA 1
ATOM 880 C C . LEU A 1 106 ? 7.891 9.653 1.207 1.00 86.88 106 LEU A C 1
ATOM 882 O O . LEU A 1 106 ? 7.477 10.615 1.853 1.00 86.88 106 LEU A O 1
ATOM 886 N N . MET A 1 107 ? 9.132 9.184 1.361 1.00 81.06 107 MET A N 1
ATOM 887 C CA . MET A 1 107 ? 10.098 9.805 2.269 1.00 81.06 107 MET A CA 1
ATOM 888 C C . MET A 1 107 ? 10.494 11.215 1.824 1.00 81.06 107 MET A C 1
ATOM 890 O O . MET A 1 107 ? 10.572 12.099 2.677 1.00 81.06 107 MET A O 1
ATOM 894 N N . LYS A 1 108 ? 10.696 11.441 0.521 1.00 78.94 108 LYS A N 1
ATOM 895 C CA . LYS A 1 108 ? 10.967 12.774 -0.035 1.00 78.94 108 LYS A CA 1
ATOM 896 C C . LYS A 1 108 ? 9.795 13.726 0.206 1.00 78.94 108 LYS A C 1
ATOM 898 O O . LYS A 1 108 ? 9.982 14.793 0.784 1.00 78.94 108 LYS A O 1
ATOM 903 N N . HIS A 1 109 ? 8.575 13.278 -0.087 1.00 77.25 109 HIS A N 1
ATOM 904 C CA . HIS A 1 109 ? 7.367 14.074 0.136 1.00 77.25 109 HIS A CA 1
ATOM 905 C C . HIS A 1 109 ? 7.193 14.478 1.615 1.00 77.25 109 HIS A C 1
ATOM 907 O O . HIS A 1 109 ? 6.810 15.603 1.919 1.00 77.25 109 HIS A O 1
ATOM 913 N N . VAL A 1 110 ? 7.535 13.596 2.565 1.00 75.25 110 VAL A N 1
ATOM 914 C CA . VAL A 1 110 ? 7.523 13.915 4.009 1.00 75.25 110 VAL A CA 1
ATOM 915 C C . VAL A 1 110 ? 8.525 15.012 4.382 1.00 75.25 110 VAL A C 1
ATOM 917 O O . VAL A 1 110 ? 8.243 15.807 5.281 1.00 75.25 110 VAL A O 1
ATOM 920 N N . GLN A 1 111 ? 9.697 15.035 3.743 1.00 67.19 111 GLN A N 1
ATOM 921 C CA . GLN A 1 111 ? 10.738 16.036 4.005 1.00 67.19 111 GLN A CA 1
ATOM 922 C C . GLN A 1 111 ? 10.349 17.415 3.466 1.00 67.19 111 GLN A C 1
ATOM 924 O O . GLN A 1 111 ? 10.650 18.416 4.110 1.00 67.19 111 GLN A O 1
ATOM 929 N N . GLU A 1 112 ? 9.647 17.456 2.336 1.00 63.56 112 GLU A N 1
ATOM 930 C CA . GLU A 1 112 ? 9.203 18.691 1.683 1.00 63.56 112 GLU A CA 1
ATOM 931 C C . GLU A 1 112 ? 7.926 19.287 2.322 1.00 63.56 112 GLU A C 1
ATOM 933 O O . GLU A 1 112 ? 7.704 20.494 2.245 1.00 63.56 112 GLU A O 1
ATOM 938 N N . ALA A 1 113 ? 7.096 18.469 2.988 1.00 57.41 113 ALA A N 1
ATOM 939 C CA . ALA A 1 113 ? 5.744 18.830 3.447 1.00 57.41 113 ALA A CA 1
ATOM 940 C C . ALA A 1 113 ? 5.582 19.063 4.979 1.00 57.41 113 ALA A C 1
ATOM 942 O O . ALA A 1 113 ? 4.554 18.735 5.559 1.00 57.41 113 ALA A O 1
ATOM 943 N N . PRO A 1 114 ? 6.516 19.746 5.656 1.00 53.38 114 PRO A N 1
ATOM 944 C CA . PRO A 1 114 ? 6.658 19.808 7.130 1.00 53.38 114 PRO A CA 1
ATOM 945 C C . PRO A 1 114 ? 6.320 18.584 8.011 1.00 53.38 114 PRO A C 1
ATOM 947 O O . PRO A 1 114 ? 6.096 18.732 9.214 1.00 53.38 114 PRO A O 1
ATOM 950 N N . TYR A 1 115 ? 6.322 17.356 7.487 1.00 54.78 115 TYR A N 1
ATOM 951 C CA . TYR A 1 115 ? 5.838 16.167 8.208 1.00 54.78 115 TYR A CA 1
ATOM 952 C C . TYR A 1 115 ? 6.950 15.313 8.832 1.00 54.78 115 TYR A C 1
ATOM 954 O O . TYR A 1 115 ? 6.798 14.103 8.978 1.00 54.78 115 TYR A O 1
ATOM 962 N N . VAL A 1 116 ? 8.076 15.917 9.225 1.00 50.12 116 VAL A N 1
ATOM 963 C CA . VAL A 1 116 ? 9.329 15.231 9.624 1.00 50.12 116 VAL A CA 1
ATOM 964 C C . VAL A 1 116 ? 9.145 14.103 10.661 1.00 50.12 116 VAL A C 1
ATOM 966 O O . VAL A 1 116 ? 9.882 13.119 10.629 1.00 50.12 116 VAL A O 1
ATOM 969 N N . HIS A 1 117 ? 8.134 14.188 11.530 1.00 54.62 117 HIS A N 1
ATOM 970 C CA . HIS A 1 117 ? 7.794 13.172 12.537 1.00 54.62 117 HIS A CA 1
ATOM 971 C C . HIS A 1 117 ? 7.129 11.898 11.967 1.00 54.62 117 HIS A C 1
ATOM 973 O O . HIS A 1 117 ? 6.997 10.902 12.671 1.00 54.62 117 HIS A O 1
ATOM 979 N N . LEU A 1 118 ? 6.745 11.887 10.686 1.00 56.91 118 LEU A N 1
ATOM 980 C CA . LEU A 1 118 ? 6.052 10.786 10.006 1.00 56.91 118 LEU A CA 1
ATOM 981 C C . LEU A 1 118 ? 6.983 9.941 9.116 1.00 56.91 118 LEU A C 1
ATOM 983 O O . LEU A 1 118 ? 6.520 9.305 8.173 1.00 56.91 118 LEU A O 1
ATOM 987 N N . ARG A 1 119 ? 8.293 9.881 9.381 1.00 59.03 119 ARG A N 1
ATOM 988 C CA . ARG A 1 119 ? 9.286 9.077 8.618 1.00 59.03 119 ARG A CA 1
ATOM 989 C C . ARG A 1 119 ? 9.154 7.548 8.807 1.00 59.03 119 ARG A C 1
ATOM 991 O O . ARG A 1 119 ? 10.144 6.823 8.835 1.00 59.03 119 ARG A O 1
ATOM 998 N N . LEU A 1 120 ? 7.934 7.043 8.975 1.00 65.88 120 LEU A N 1
ATOM 999 C CA . LEU A 1 120 ? 7.653 5.622 9.148 1.00 65.88 120 LEU A CA 1
ATOM 1000 C C . LEU A 1 120 ? 7.674 4.892 7.804 1.00 65.88 120 LEU A C 1
ATOM 1002 O O . LEU A 1 120 ? 7.075 5.359 6.829 1.00 65.88 120 LEU A O 1
ATOM 1006 N N . ARG A 1 121 ? 8.277 3.696 7.801 1.00 76.44 121 ARG A N 1
ATOM 1007 C CA . ARG A 1 121 ? 8.211 2.774 6.664 1.00 76.44 121 ARG A CA 1
ATOM 1008 C C . ARG A 1 121 ? 6.813 2.242 6.490 1.00 76.44 121 ARG A C 1
ATOM 1010 O O . ARG A 1 121 ? 6.361 1.379 7.241 1.00 76.44 121 ARG A O 1
ATOM 1017 N N . THR A 1 122 ? 6.127 2.789 5.505 1.00 85.19 122 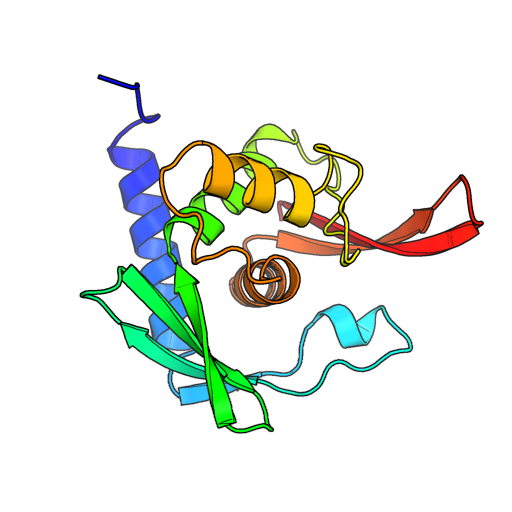THR A N 1
ATOM 1018 C CA . THR A 1 122 ? 4.689 2.585 5.336 1.00 85.19 122 THR A CA 1
ATOM 1019 C C . THR A 1 122 ? 4.331 2.132 3.936 1.00 85.19 122 THR A C 1
ATOM 1021 O O . THR A 1 122 ? 3.245 1.580 3.785 1.00 85.19 122 THR A O 1
ATOM 1024 N N . ALA A 1 123 ? 5.224 2.253 2.940 1.00 89.19 123 ALA A N 1
ATOM 1025 C CA . ALA A 1 123 ? 4.924 1.905 1.548 1.00 89.19 123 ALA A CA 1
ATOM 1026 C C . ALA A 1 123 ? 4.364 0.489 1.431 1.00 89.19 123 ALA A C 1
ATOM 1028 O O . ALA A 1 123 ? 3.366 0.260 0.760 1.00 89.19 123 ALA A O 1
ATOM 1029 N N . SER A 1 124 ? 4.964 -0.440 2.171 1.00 89.00 124 SER A N 1
ATOM 1030 C CA . SER A 1 124 ? 4.519 -1.825 2.300 1.00 89.00 124 SER A CA 1
ATOM 1031 C C . SER A 1 124 ? 3.030 -1.959 2.659 1.00 89.00 124 SER A C 1
ATOM 1033 O O . SER A 1 124 ? 2.300 -2.630 1.937 1.00 89.00 124 SER A O 1
ATOM 1035 N N . PHE A 1 125 ? 2.567 -1.286 3.717 1.00 90.69 125 PHE A N 1
ATOM 1036 C CA . PHE A 1 125 ? 1.164 -1.339 4.145 1.00 90.69 125 PHE A CA 1
ATOM 1037 C C . PHE A 1 125 ? 0.237 -0.573 3.209 1.00 90.69 125 PHE A C 1
ATOM 1039 O O . PHE A 1 125 ? -0.858 -1.044 2.914 1.00 90.69 125 PHE A O 1
ATOM 1046 N N . ILE A 1 126 ? 0.681 0.588 2.716 1.00 93.44 126 ILE A N 1
ATOM 1047 C CA . ILE A 1 126 ? -0.071 1.375 1.732 1.00 93.44 126 ILE A CA 1
ATOM 1048 C C . ILE A 1 126 ? -0.363 0.514 0.499 1.00 93.44 126 ILE A C 1
ATOM 1050 O O . ILE A 1 126 ? -1.510 0.412 0.073 1.00 93.44 126 ILE A O 1
ATOM 1054 N N . CYS A 1 127 ? 0.657 -0.160 -0.034 1.00 94.19 127 CYS A N 1
ATOM 1055 C CA . CYS A 1 127 ? 0.523 -1.024 -1.201 1.00 94.19 127 CYS A CA 1
ATOM 1056 C C . CYS A 1 127 ? -0.343 -2.257 -0.916 1.00 94.19 127 CYS A C 1
ATOM 1058 O O . CYS A 1 127 ? -1.142 -2.624 -1.772 1.00 94.19 127 CYS A O 1
ATOM 1060 N N . ASP A 1 128 ? -0.231 -2.862 0.274 1.00 93.88 128 ASP A N 1
ATOM 1061 C CA . ASP A 1 128 ? -1.048 -4.025 0.639 1.00 93.88 128 ASP A CA 1
ATOM 1062 C C . ASP A 1 128 ? -2.540 -3.657 0.623 1.00 93.88 128 ASP A C 1
ATOM 1064 O O . ASP A 1 128 ? -3.352 -4.352 0.017 1.00 93.88 128 ASP A O 1
ATOM 1068 N N . ILE A 1 129 ? -2.897 -2.525 1.234 1.00 95.06 129 ILE A N 1
ATOM 1069 C CA . ILE A 1 129 ? -4.279 -2.036 1.296 1.00 95.06 129 ILE A CA 1
ATOM 1070 C C . ILE A 1 129 ? -4.796 -1.649 -0.095 1.00 95.06 129 ILE A C 1
ATOM 1072 O O . ILE A 1 129 ? -5.918 -2.003 -0.450 1.00 95.06 129 ILE A O 1
ATOM 1076 N N . LEU A 1 130 ? -3.987 -0.965 -0.911 1.00 95.69 130 LEU A N 1
ATOM 1077 C CA . LEU A 1 130 ? -4.365 -0.632 -2.290 1.00 95.69 130 LEU A CA 1
ATOM 1078 C C . LEU A 1 130 ? -4.574 -1.885 -3.151 1.00 95.69 130 LEU A C 1
ATOM 1080 O O . LEU A 1 130 ? -5.500 -1.915 -3.962 1.00 95.69 130 LEU A O 1
ATOM 1084 N N . ALA A 1 131 ? -3.761 -2.924 -2.953 1.00 95.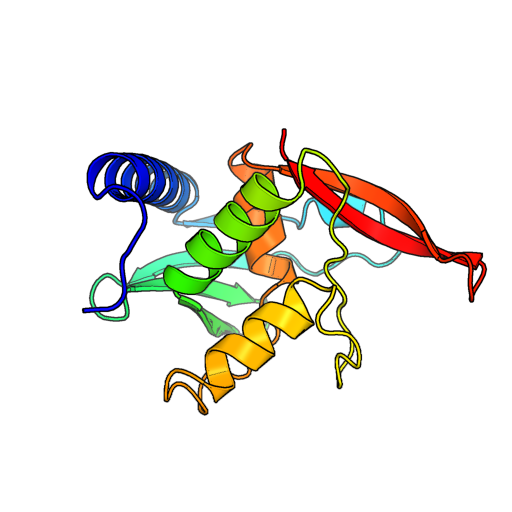00 131 ALA A N 1
ATOM 1085 C CA . ALA A 1 131 ? -3.927 -4.198 -3.640 1.00 95.00 131 ALA A CA 1
ATOM 1086 C C . ALA A 1 131 ? -5.215 -4.914 -3.208 1.00 95.00 131 ALA A C 1
ATOM 1088 O O . ALA A 1 131 ? -5.961 -5.385 -4.063 1.00 95.00 131 ALA A O 1
ATOM 1089 N N . LEU A 1 132 ? -5.526 -4.929 -1.904 1.00 93.38 132 LEU A N 1
ATOM 1090 C CA . LEU A 1 132 ? -6.796 -5.461 -1.386 1.00 93.38 132 LEU A CA 1
ATOM 1091 C C . LEU A 1 132 ? -8.012 -4.733 -1.977 1.00 93.38 132 LEU A C 1
ATOM 1093 O O . LEU A 1 132 ? -9.033 -5.356 -2.246 1.00 93.38 132 LEU A O 1
ATOM 1097 N N . GLY A 1 133 ? -7.894 -3.425 -2.215 1.00 91.50 133 GLY A N 1
ATOM 1098 C CA . GLY A 1 133 ? -8.940 -2.620 -2.842 1.00 91.50 133 GLY A CA 1
ATOM 1099 C C . GLY A 1 133 ? -8.981 -2.653 -4.368 1.00 91.50 133 GLY A C 1
ATOM 1100 O O . GLY A 1 133 ? -9.751 -1.895 -4.957 1.00 91.50 133 GLY A O 1
ATOM 1101 N N . GLY A 1 134 ? -8.143 -3.464 -5.020 1.00 92.62 134 GLY A N 1
ATOM 1102 C CA . GLY A 1 134 ? -8.120 -3.577 -6.479 1.00 92.62 134 GLY A CA 1
ATOM 1103 C C . GLY A 1 134 ? -7.612 -2.326 -7.206 1.00 92.62 134 GLY A C 1
ATOM 1104 O O . GLY A 1 134 ? -7.968 -2.103 -8.360 1.00 92.62 134 GLY A O 1
ATOM 1105 N N . PHE A 1 135 ? -6.783 -1.497 -6.566 1.00 92.88 135 PHE A N 1
ATOM 1106 C CA . PHE A 1 135 ? -6.130 -0.355 -7.228 1.00 92.88 135 PHE A CA 1
ATOM 1107 C C . PHE A 1 135 ? -4.860 -0.765 -7.975 1.00 92.88 135 PHE A C 1
ATOM 1109 O O . PHE A 1 135 ? -4.475 -0.151 -8.972 1.00 92.88 135 PHE A O 1
ATOM 1116 N N . CYS A 1 136 ? -4.186 -1.794 -7.477 1.00 94.50 136 CYS A N 1
ATOM 1117 C CA . CYS A 1 136 ? -2.957 -2.309 -8.048 1.00 94.50 136 CYS A CA 1
ATOM 1118 C C . CYS A 1 136 ? -2.857 -3.816 -7.835 1.00 94.50 136 CYS A C 1
ATOM 1120 O O . CYS A 1 136 ? -3.608 -4.414 -7.065 1.00 94.50 136 CYS A O 1
ATOM 1122 N N . LYS A 1 137 ? -1.898 -4.432 -8.518 1.00 94.75 137 LYS A N 1
ATOM 1123 C CA . LYS A 1 137 ? -1.495 -5.812 -8.269 1.00 94.75 137 LYS A CA 1
ATOM 1124 C C . LYS A 1 137 ? -0.003 -5.905 -8.047 1.00 94.75 137 LYS A C 1
ATOM 1126 O O . LYS A 1 137 ? 0.776 -5.133 -8.609 1.00 94.75 137 LYS A O 1
ATOM 1131 N N . TYR A 1 138 ? 0.374 -6.895 -7.256 1.00 93.56 138 TYR A N 1
ATOM 1132 C CA . TYR A 1 138 ? 1.763 -7.223 -7.022 1.00 93.56 138 TYR A CA 1
ATOM 1133 C C . TYR A 1 138 ? 2.373 -8.005 -8.181 1.00 93.56 138 TYR A C 1
ATOM 1135 O O . TYR A 1 138 ? 1.717 -8.830 -8.814 1.00 93.56 138 TYR A O 1
ATOM 1143 N N . LEU A 1 139 ? 3.656 -7.753 -8.422 1.00 91.31 139 LEU A N 1
ATOM 1144 C CA . LEU A 1 139 ? 4.487 -8.456 -9.387 1.00 91.31 139 LEU A CA 1
ATOM 1145 C C . LEU A 1 139 ? 5.782 -8.894 -8.700 1.00 91.31 139 LEU A C 1
ATOM 1147 O O . LEU A 1 139 ? 6.376 -8.133 -7.931 1.00 91.31 139 LEU A O 1
ATOM 1151 N N . SER A 1 140 ? 6.222 -10.115 -8.999 1.00 87.94 140 SER A N 1
ATOM 1152 C CA . SER A 1 140 ? 7.571 -10.573 -8.673 1.00 87.94 140 SER A CA 1
ATOM 1153 C C . SER A 1 140 ? 8.458 -10.316 -9.882 1.00 87.94 140 SER A C 1
ATOM 1155 O O . SER A 1 140 ? 8.162 -10.778 -10.983 1.00 87.94 140 SER A O 1
ATOM 1157 N N . MET A 1 141 ? 9.517 -9.541 -9.688 1.00 86.75 141 MET A N 1
ATOM 1158 C CA . MET A 1 141 ? 10.502 -9.235 -10.721 1.00 86.75 141 MET A CA 1
ATOM 1159 C C . MET A 1 141 ? 11.894 -9.585 -10.209 1.00 86.75 141 MET A C 1
ATOM 1161 O O . MET A 1 141 ? 12.117 -9.683 -9.005 1.00 86.75 141 MET A O 1
ATOM 1165 N N . VAL A 1 142 ? 12.853 -9.751 -11.112 1.00 82.50 142 VAL A N 1
ATOM 1166 C CA . VAL A 1 142 ? 14.252 -9.986 -10.744 1.00 82.50 142 VAL A CA 1
ATOM 1167 C C . VAL A 1 142 ? 14.999 -8.662 -10.806 1.00 82.50 142 VAL A C 1
ATOM 1169 O O . VAL A 1 142 ? 14.925 -7.946 -11.800 1.00 82.50 142 VAL A O 1
ATOM 1172 N N . ASN A 1 143 ? 15.717 -8.314 -9.739 1.00 74.12 143 ASN A N 1
ATOM 1173 C CA . ASN A 1 143 ? 16.589 -7.147 -9.758 1.00 74.12 143 ASN A CA 1
ATOM 1174 C C . ASN A 1 143 ? 17.793 -7.443 -10.672 1.00 74.12 143 ASN A C 1
ATOM 1176 O O . ASN A 1 143 ? 18.582 -8.321 -10.320 1.00 74.12 143 ASN A O 1
ATOM 1180 N N . PRO A 1 144 ? 18.002 -6.705 -11.778 1.00 70.19 144 PRO A N 1
ATOM 1181 C CA . PRO A 1 144 ? 19.062 -7.018 -12.738 1.00 70.19 144 PRO A CA 1
ATOM 1182 C C . PRO A 1 144 ? 20.472 -6.874 -12.149 1.00 70.19 144 PRO A C 1
ATOM 1184 O O . PRO A 1 144 ? 21.398 -7.521 -12.618 1.00 70.19 144 PRO A O 1
ATOM 1187 N N . LYS A 1 145 ? 20.649 -6.063 -11.095 1.00 72.69 145 LYS A N 1
ATOM 1188 C CA . LYS A 1 145 ? 21.953 -5.851 -10.445 1.00 72.69 145 LYS A CA 1
ATOM 1189 C C . LYS A 1 145 ? 22.324 -6.944 -9.445 1.00 72.69 145 LYS A C 1
ATOM 1191 O O . LYS A 1 145 ? 23.495 -7.104 -9.135 1.00 72.69 145 LYS A O 1
ATOM 1196 N N . THR A 1 146 ? 21.340 -7.634 -8.866 1.00 77.12 146 THR A N 1
ATOM 1197 C CA . THR A 1 146 ? 21.582 -8.597 -7.768 1.00 77.12 146 THR A CA 1
ATOM 1198 C C . THR A 1 146 ? 21.022 -9.989 -8.038 1.00 77.12 146 THR A C 1
ATOM 1200 O O . THR A 1 146 ? 21.219 -10.884 -7.221 1.00 77.12 146 THR A O 1
ATOM 1203 N N . SER A 1 147 ? 20.283 -10.166 -9.135 1.00 77.25 147 SER A N 1
ATOM 1204 C CA . SER A 1 147 ? 19.543 -11.381 -9.502 1.00 77.25 147 SER A CA 1
ATOM 1205 C C . SER A 1 147 ? 18.562 -11.879 -8.432 1.00 77.25 147 SER A C 1
ATOM 1207 O O . SER A 1 147 ? 18.074 -13.005 -8.496 1.00 77.25 147 SER A O 1
ATOM 1209 N N . ARG A 1 148 ? 18.242 -11.046 -7.434 1.00 75.56 148 ARG A N 1
ATOM 1210 C CA . ARG A 1 148 ? 17.315 -11.392 -6.353 1.00 75.56 148 ARG A CA 1
ATOM 1211 C C . ARG A 1 148 ? 15.876 -11.050 -6.743 1.00 75.56 148 ARG A C 1
ATOM 1213 O O . ARG A 1 148 ? 15.660 -10.001 -7.360 1.00 75.56 148 ARG A O 1
ATOM 1220 N N . PRO A 1 149 ? 14.892 -11.876 -6.344 1.00 78.19 149 PRO A N 1
ATOM 1221 C CA . PRO A 1 149 ? 13.489 -11.535 -6.507 1.00 78.19 149 PRO A CA 1
ATOM 1222 C C . PRO A 1 149 ? 13.152 -10.304 -5.664 1.00 78.19 149 PRO A C 1
ATOM 1224 O O . PRO A 1 149 ? 13.560 -10.175 -4.507 1.00 78.19 149 PRO A O 1
ATOM 1227 N N . VAL A 1 150 ? 12.405 -9.391 -6.264 1.00 81.19 150 VAL A N 1
ATOM 1228 C CA . VAL A 1 150 ? 11.961 -8.131 -5.682 1.00 81.19 150 VAL A CA 1
ATOM 1229 C C . VAL A 1 150 ? 10.492 -7.915 -6.007 1.00 81.19 150 VAL A C 1
ATOM 1231 O O . VAL A 1 150 ? 9.997 -8.326 -7.055 1.00 81.19 150 VAL A O 1
ATOM 1234 N N . VAL A 1 151 ? 9.796 -7.248 -5.091 1.00 86.75 151 VAL A N 1
ATOM 1235 C CA . VAL A 1 151 ? 8.360 -7.005 -5.203 1.00 86.75 151 VAL A CA 1
ATOM 1236 C C . VAL A 1 151 ? 8.099 -5.610 -5.757 1.00 86.75 151 VAL A C 1
ATOM 1238 O O . VAL A 1 151 ? 8.635 -4.613 -5.262 1.00 86.75 151 VAL A O 1
ATOM 1241 N N . TRP A 1 152 ? 7.251 -5.569 -6.775 1.00 90.69 152 TRP A N 1
ATOM 1242 C CA . TRP A 1 152 ? 6.794 -4.369 -7.464 1.00 90.69 152 TRP A CA 1
ATOM 1243 C C . TRP A 1 152 ? 5.270 -4.335 -7.443 1.00 90.69 152 TRP A C 1
ATOM 1245 O O . TRP A 1 152 ? 4.625 -5.359 -7.203 1.00 90.69 152 TRP A O 1
ATOM 1255 N N . ILE A 1 153 ? 4.692 -3.171 -7.710 1.00 93.69 153 ILE A N 1
ATOM 1256 C CA . ILE A 1 153 ? 3.261 -3.044 -7.976 1.00 93.69 153 ILE A CA 1
ATOM 1257 C C . ILE A 1 153 ? 3.023 -2.416 -9.334 1.00 93.69 153 ILE A C 1
ATOM 1259 O O . ILE A 1 153 ? 3.833 -1.640 -9.829 1.00 93.69 153 ILE A O 1
ATOM 1263 N N . ARG A 1 154 ? 1.888 -2.745 -9.932 1.00 93.81 154 ARG A N 1
ATOM 1264 C CA . ARG A 1 154 ? 1.420 -2.145 -11.176 1.00 93.81 154 ARG A CA 1
ATOM 1265 C C . ARG A 1 154 ? -0.048 -1.799 -11.034 1.00 93.81 154 ARG A C 1
ATOM 1267 O O . ARG A 1 154 ? -0.779 -2.532 -10.365 1.00 93.81 154 ARG A O 1
ATOM 1274 N N . LYS A 1 155 ? -0.473 -0.715 -11.680 1.00 93.06 155 LYS A N 1
ATOM 1275 C CA . LYS A 1 155 ? -1.891 -0.381 -11.814 1.00 93.06 155 LYS A CA 1
ATOM 1276 C C . LYS A 1 155 ? -2.645 -1.569 -12.434 1.00 93.06 155 LYS A C 1
ATOM 1278 O O . LYS A 1 155 ? -2.089 -2.276 -13.287 1.00 93.06 155 LYS A O 1
ATOM 1283 N N . LEU A 1 156 ? -3.850 -1.825 -11.923 1.00 86.75 156 LEU A N 1
ATOM 1284 C CA . LEU A 1 156 ? -4.768 -2.811 -12.496 1.00 86.75 156 LEU A CA 1
ATOM 1285 C C . LEU A 1 156 ? -5.425 -2.279 -13.768 1.00 86.75 156 LEU A C 1
ATOM 1287 O O . LEU A 1 156 ? -5.768 -1.074 -13.791 1.00 86.75 156 LEU A O 1
#

Sequence (156 aa):
LLGYPDENHSTILRRRLYVLFKSLEGVTHNSPRNLLTRIQSRPYLISHLDTKAKALVIRQYNKHHTYLHYWRFLHVVDMLNNSNGNPIRIESSNFPKHEDSIEGSLMKHVQEAPYVHLRLRTASFICDILALGGFCKYLSMVNPKTSRPVVWIRKL

pLDDT: mean 80.2, std 15.55, range [26.69, 95.69]

Secondary structure (DSSP, 8-state):
----S-HHHHHHHHHHHHHHHHHHTT-EE--GGGGT-SSPPPPEEEEEEETTTTEEEEEETT--EEEEEHHHHHHHHHHHHHTTT--EE----SS---TTBHHHHHHHHHHHTT-GGG----HHHHHHHHHHTTSEEEEEEE-TTT--EEEEEEE-

Foldseek 3Di:
DPDDPDPVVVVVVVVLVVVLLVVQEQHKDFQPCVVVDPDGDAIKHQHDQDPPQCFGWIAGPVGDTATHHPVLLVVVLVVQVVCVFDWAAADDDPDPPDCSHSLNVVQVCCVVPVNVVNNDSCSSVSVRSCVVSQQWDKDWDADPVPRDTGIIIHGD